Protein AF-A0A7J3A3R0-F1 (afdb_monomer)

Radius of gyration: 22.31 Å; Cα contacts (8 Å, |Δi|>4): 72; chains: 1; bounding box: 67×40×53 Å

Solvent-accessible surface area (backbone atoms only — not comparable to full-atom values): 7691 Å² total; per-residue (Å²): 135,84,78,56,66,72,60,51,67,69,33,70,67,48,50,53,54,51,42,52,53,50,25,51,51,47,27,53,55,37,28,69,58,30,27,82,74,48,42,73,61,15,45,53,50,19,49,52,53,25,53,48,51,44,52,51,54,51,50,59,70,39,46,88,79,41,66,54,73,59,53,53,49,53,52,48,51,53,56,58,19,43,47,66,24,50,54,50,51,67,73,54,72,64,91,45,75,72,48,41,55,51,51,51,54,51,35,51,52,45,26,55,53,39,33,44,73,74,33,71,65,52,39,53,51,53,50,51,48,51,52,50,49,48,64,61,48,55,75,72,75,111

Foldseek 3Di:
DPPPVVVVCVDPVVVLVVLLVVLVVQLVVQCVPQCVPPNPVSNVVSNVVSVVRSVVVVCVVCVVVDPVVVVVVVVVQLVVLLVQLVVQCVVDPDPDPVVVVVNVVVSVVSSLVSSCVRDPVSVVVVVVVVVVCCVVVVVVVD

pLDDT: mean 81.67, std 9.53, range [46.75, 92.0]

Secondary structure (DSSP, 8-state):
----HHHHHTSHHHHHHHHHHHHHHHHHHHHHHHHHHHHHHHHHHHHHHHHHHHHHHHHHHHTTTS-HHHHHHHHHHHHHHHHHHHHHHHH----SHHHHHHHHHHHHHHHHHHHHHH-HHHHHHHHHHHHHHHHHHGGG--

Sequence (142 aa):
MEVDSKTLLKSRLFKLTLIDYGATAILILSSMIMIPWLGVFGAALSRLIAISMPFIMLSIMCIQYLKLTKILKDVALTTIACIPMTIYLILFKPTRATLTLLTIAVAAIIYFISLYIIDVEARKLIRKFIEEVSRRFLPLLE

Structure (mmCIF, N/CA/C/O backbone):
data_AF-A0A7J3A3R0-F1
#
_entry.id   AF-A0A7J3A3R0-F1
#
loop_
_atom_site.group_PDB
_atom_site.id
_atom_site.type_symbol
_atom_site.label_atom_id
_atom_site.label_alt_id
_atom_site.label_comp_id
_atom_site.label_asym_id
_atom_site.label_entity_id
_atom_site.label_seq_id
_atom_site.pdbx_PDB_ins_code
_atom_site.Cartn_x
_atom_site.Cartn_y
_atom_site.Cartn_z
_atom_site.occupancy
_atom_site.B_iso_or_equiv
_atom_site.auth_seq_id
_atom_site.auth_comp_id
_atom_site.auth_asym_id
_atom_site.auth_atom_id
_atom_site.pdbx_PDB_model_num
ATOM 1 N N . MET A 1 1 ? -45.831 -11.260 -4.618 1.00 46.75 1 MET A N 1
ATOM 2 C CA . MET A 1 1 ? -44.877 -10.354 -3.945 1.00 46.75 1 MET A CA 1
ATOM 3 C C . MET A 1 1 ? -44.046 -9.688 -5.029 1.00 46.75 1 MET A C 1
ATOM 5 O O . MET A 1 1 ? -43.025 -10.231 -5.426 1.00 46.75 1 MET A O 1
ATOM 9 N N . GLU A 1 2 ? -44.530 -8.577 -5.581 1.00 49.41 2 GLU A N 1
ATOM 10 C CA . GLU A 1 2 ? -43.737 -7.762 -6.505 1.00 49.41 2 GLU A CA 1
ATOM 11 C C . GLU A 1 2 ? -42.732 -6.969 -5.673 1.00 49.41 2 GLU A C 1
ATOM 13 O O . GLU A 1 2 ? -43.100 -6.111 -4.872 1.00 49.41 2 GLU A O 1
ATOM 18 N N . VAL A 1 3 ? -41.458 -7.336 -5.784 1.00 57.03 3 VAL A N 1
ATOM 19 C CA . VAL A 1 3 ? -40.376 -6.595 -5.141 1.00 57.03 3 VAL A CA 1
ATOM 20 C C . VAL A 1 3 ? -40.190 -5.306 -5.936 1.00 57.03 3 VAL A C 1
ATOM 22 O O . VAL A 1 3 ? -39.681 -5.326 -7.055 1.00 57.03 3 VAL A O 1
ATOM 25 N N . ASP A 1 4 ? -40.658 -4.196 -5.368 1.00 68.31 4 ASP A N 1
ATOM 26 C CA . ASP A 1 4 ? -40.598 -2.865 -5.968 1.00 68.31 4 ASP A CA 1
ATOM 27 C C . ASP A 1 4 ? -39.141 -2.484 -6.307 1.00 68.31 4 ASP A C 1
ATOM 29 O O . ASP A 1 4 ? -38.234 -2.474 -5.468 1.00 68.31 4 ASP A O 1
ATOM 33 N N . SER A 1 5 ? -38.887 -2.187 -7.580 1.00 60.16 5 SER A N 1
ATOM 34 C CA . SER A 1 5 ? -37.543 -1.944 -8.118 1.00 60.16 5 SER A CA 1
ATOM 35 C C . SER A 1 5 ? -36.855 -0.745 -7.453 1.00 60.16 5 SER A C 1
ATOM 37 O O . SER A 1 5 ? -35.630 -0.730 -7.298 1.00 60.16 5 SER A O 1
ATOM 39 N N . LYS A 1 6 ? -37.635 0.226 -6.958 1.00 62.66 6 LYS A N 1
ATOM 40 C CA . LYS A 1 6 ? -37.134 1.381 -6.197 1.00 62.66 6 LYS A CA 1
ATOM 41 C C . LYS A 1 6 ? -36.547 0.998 -4.838 1.00 62.66 6 LYS A C 1
ATOM 43 O O . LYS A 1 6 ? -35.601 1.649 -4.390 1.00 62.66 6 LYS A O 1
ATOM 48 N N . THR A 1 7 ? -37.059 -0.043 -4.180 1.00 62.09 7 THR A N 1
ATOM 49 C CA . THR A 1 7 ? -36.511 -0.512 -2.896 1.00 62.09 7 THR A CA 1
ATOM 50 C C . THR A 1 7 ? -35.229 -1.324 -3.091 1.00 62.09 7 THR A C 1
ATOM 52 O O . THR A 1 7 ? -34.290 -1.162 -2.309 1.00 62.09 7 THR A O 1
ATOM 55 N N . LEU A 1 8 ? -35.120 -2.093 -4.182 1.00 58.88 8 LEU A N 1
ATOM 56 C CA . LEU A 1 8 ? -33.886 -2.792 -4.576 1.00 58.88 8 LEU A CA 1
ATOM 57 C C . LEU A 1 8 ? -32.745 -1.824 -4.925 1.00 58.88 8 LEU A C 1
ATOM 59 O O . LEU A 1 8 ? -31.636 -1.982 -4.409 1.00 58.88 8 LEU A O 1
ATOM 63 N N . LEU A 1 9 ? -33.034 -0.775 -5.706 1.00 58.94 9 LEU A N 1
ATOM 64 C CA . LEU A 1 9 ? -32.093 0.301 -6.066 1.00 58.94 9 LEU A CA 1
ATOM 65 C C . LEU A 1 9 ? -31.532 1.054 -4.848 1.00 58.94 9 LEU A C 1
ATOM 67 O O . LEU A 1 9 ? -30.417 1.576 -4.881 1.00 58.94 9 LEU A O 1
ATOM 71 N N . LYS A 1 10 ? -32.295 1.108 -3.752 1.00 60.84 10 LYS A N 1
ATOM 72 C CA . LYS A 1 10 ? -31.896 1.774 -2.504 1.00 60.84 10 LYS A CA 1
ATOM 73 C C . LYS A 1 10 ? -31.081 0.865 -1.575 1.00 60.84 10 LYS A C 1
ATOM 75 O O . LYS A 1 10 ? -30.502 1.359 -0.602 1.00 60.84 10 LYS A O 1
ATOM 80 N N . SER A 1 11 ? -31.021 -0.438 -1.859 1.00 73.25 11 SER A N 1
ATOM 81 C CA . SER A 1 11 ? -30.305 -1.408 -1.031 1.00 73.25 11 SER A CA 1
ATOM 82 C C . SER A 1 11 ? -28.788 -1.192 -1.094 1.00 73.25 11 SER A C 1
ATOM 84 O O . SER A 1 11 ? -28.218 -0.831 -2.126 1.00 73.25 11 SER A O 1
ATOM 86 N N . ARG A 1 12 ? -28.100 -1.417 0.032 1.00 68.94 12 ARG A N 1
ATOM 87 C CA . ARG A 1 12 ? -26.631 -1.308 0.096 1.00 68.94 12 ARG A CA 1
ATOM 88 C C . ARG A 1 12 ? -25.936 -2.342 -0.797 1.00 68.94 12 ARG A C 1
ATOM 90 O O . ARG A 1 12 ? -24.888 -2.034 -1.349 1.00 68.94 12 ARG A O 1
ATOM 97 N N . LEU A 1 13 ? -26.545 -3.517 -0.973 1.00 73.75 13 LEU A N 1
ATOM 98 C CA . LEU A 1 13 ? -26.053 -4.571 -1.864 1.00 73.75 13 LEU A CA 1
ATOM 99 C C . LEU A 1 13 ? -26.048 -4.110 -3.321 1.00 73.75 13 LEU A C 1
ATOM 101 O O . LEU A 1 13 ? -25.027 -4.230 -3.983 1.00 73.75 13 LEU A O 1
ATOM 105 N N . PHE A 1 14 ? -27.131 -3.481 -3.785 1.00 78.94 14 PHE A N 1
ATOM 106 C CA . PHE A 1 14 ? -27.193 -2.959 -5.150 1.00 78.94 14 PHE A CA 1
ATOM 107 C C . PHE A 1 14 ? -26.133 -1.879 -5.411 1.00 78.94 14 PHE A C 1
ATOM 109 O O . PHE A 1 14 ? -25.508 -1.867 -6.468 1.00 78.94 14 PHE A O 1
ATOM 116 N N . LYS A 1 15 ? -25.867 -1.004 -4.429 1.00 76.00 15 LYS A N 1
ATOM 117 C CA . LYS A 1 15 ? -24.790 -0.002 -4.526 1.00 76.00 15 LYS A CA 1
ATOM 118 C C . LYS A 1 15 ? -23.403 -0.636 -4.645 1.00 76.00 15 LYS A C 1
ATOM 120 O O . LYS A 1 15 ? -22.606 -0.153 -5.437 1.00 76.00 15 LYS A O 1
ATOM 125 N N . LEU A 1 16 ? -23.126 -1.703 -3.893 1.00 80.62 16 LEU A N 1
ATOM 126 C CA . LEU A 1 16 ? -21.861 -2.441 -3.992 1.00 80.62 16 LEU A CA 1
ATOM 127 C C . LEU A 1 16 ? -21.695 -3.063 -5.380 1.00 80.62 16 LEU A C 1
ATOM 129 O O . LEU A 1 16 ? -20.679 -2.851 -6.031 1.00 80.62 16 LEU A O 1
ATOM 133 N N . THR A 1 17 ? -22.733 -3.736 -5.878 1.00 83.19 17 THR A N 1
ATOM 134 C CA . THR A 1 17 ? -22.702 -4.342 -7.212 1.00 83.19 17 THR A CA 1
ATOM 135 C C . THR A 1 17 ? -22.517 -3.289 -8.311 1.00 83.19 17 THR A C 1
ATOM 137 O O . THR A 1 17 ? -21.777 -3.508 -9.267 1.00 83.19 17 THR A O 1
ATOM 140 N N . LEU A 1 18 ? -23.144 -2.118 -8.171 1.00 85.00 18 LEU A N 1
ATOM 141 C CA . LEU A 1 18 ? -22.973 -1.002 -9.102 1.00 85.00 18 LEU A CA 1
ATOM 142 C C . LEU A 1 18 ? -21.525 -0.481 -9.122 1.00 85.00 18 LEU A C 1
ATOM 144 O O . LEU A 1 18 ? -21.003 -0.171 -10.192 1.00 85.00 18 LEU A O 1
ATOM 148 N N . ILE A 1 19 ? -20.874 -0.405 -7.956 1.00 85.94 19 ILE A N 1
ATOM 149 C CA . ILE A 1 19 ? -19.465 -0.004 -7.830 1.00 85.94 19 ILE A CA 1
ATOM 150 C C . ILE A 1 19 ? -18.554 -1.011 -8.545 1.00 85.94 19 ILE A C 1
ATOM 152 O O . ILE A 1 19 ? -17.676 -0.593 -9.298 1.00 85.94 19 ILE A O 1
ATOM 156 N N . ASP A 1 20 ? -18.795 -2.313 -8.382 1.00 85.00 20 ASP A N 1
ATOM 157 C CA . ASP A 1 20 ? -17.998 -3.364 -9.030 1.00 85.00 20 ASP A CA 1
ATOM 158 C C . ASP A 1 20 ? -18.144 -3.348 -10.559 1.00 85.00 20 ASP A C 1
ATOM 160 O O . ASP A 1 20 ? -17.151 -3.423 -11.294 1.00 85.00 20 ASP A O 1
ATOM 164 N N . TYR A 1 21 ? -19.371 -3.180 -11.065 1.00 87.69 21 TYR A N 1
ATOM 165 C CA . TYR A 1 21 ? -19.598 -3.017 -12.503 1.00 87.69 21 TYR A CA 1
ATOM 166 C C . TYR A 1 21 ? -18.940 -1.740 -13.039 1.00 87.69 21 TYR A C 1
ATOM 168 O O . TYR A 1 21 ? -18.328 -1.768 -14.109 1.00 87.69 21 TYR A O 1
ATOM 176 N N . GLY A 1 22 ? -18.996 -0.640 -12.282 1.00 87.00 22 GLY A N 1
ATOM 177 C CA . GLY A 1 22 ? -18.304 0.604 -12.615 1.00 87.00 22 GLY A CA 1
ATOM 178 C C . GLY A 1 22 ? -16.784 0.433 -12.680 1.00 87.00 22 GLY A C 1
ATOM 179 O O . GLY A 1 22 ? -16.158 0.844 -13.656 1.00 87.00 22 GLY A O 1
ATOM 180 N N . ALA A 1 23 ? -16.189 -0.236 -11.692 1.00 87.75 23 ALA A N 1
ATOM 181 C CA . ALA A 1 23 ? -14.761 -0.548 -11.668 1.00 87.75 23 ALA A CA 1
ATOM 182 C C . ALA A 1 23 ? -14.345 -1.422 -12.863 1.00 87.75 23 ALA A C 1
ATOM 184 O O . ALA A 1 23 ? -13.314 -1.174 -13.488 1.00 87.75 23 ALA A O 1
ATOM 185 N N . 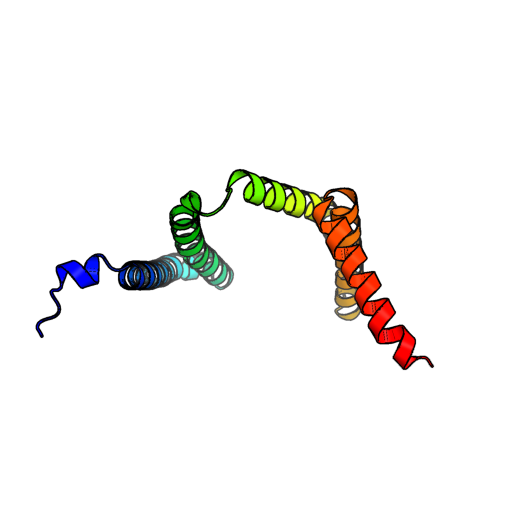THR A 1 24 ? -15.181 -2.393 -13.236 1.00 88.44 24 THR A N 1
ATOM 186 C CA . THR A 1 24 ? -14.953 -3.255 -14.405 1.00 88.44 24 THR A CA 1
ATOM 187 C C . THR A 1 24 ? -15.001 -2.461 -15.711 1.00 88.44 24 THR A C 1
ATOM 189 O O . THR A 1 24 ? -14.138 -2.632 -16.571 1.00 88.44 24 THR A O 1
ATOM 192 N N . ALA A 1 25 ? -15.953 -1.538 -15.857 1.00 90.62 25 ALA A N 1
ATOM 193 C CA . ALA A 1 25 ? -16.019 -0.660 -17.022 1.00 90.62 25 ALA A CA 1
ATOM 194 C C . ALA A 1 25 ? -14.779 0.246 -17.125 1.00 90.62 25 ALA A C 1
ATOM 196 O O . ALA A 1 25 ? -14.182 0.358 -18.198 1.00 90.62 25 ALA A O 1
ATOM 197 N N . ILE A 1 26 ? -14.343 0.831 -16.003 1.00 90.38 26 ILE A N 1
ATOM 198 C CA . ILE A 1 26 ? -13.118 1.643 -15.924 1.00 90.38 26 ILE A CA 1
ATOM 199 C C . ILE A 1 26 ? -11.892 0.811 -16.298 1.00 90.38 26 ILE A C 1
ATOM 201 O O . ILE A 1 26 ? -11.036 1.293 -17.038 1.00 90.38 26 ILE A O 1
ATOM 205 N N . LEU A 1 27 ? -11.812 -0.441 -15.838 1.00 91.25 27 LEU A N 1
ATOM 206 C CA . LEU A 1 27 ? -10.727 -1.350 -16.192 1.00 91.25 27 LEU A CA 1
ATOM 207 C C . LEU A 1 27 ? -10.648 -1.564 -17.703 1.00 91.25 27 LEU A C 1
ATOM 209 O O . LEU A 1 27 ? -9.560 -1.460 -18.267 1.00 91.25 27 LEU A O 1
ATOM 213 N N . ILE A 1 28 ? -11.781 -1.850 -18.349 1.00 91.12 28 ILE A N 1
ATOM 214 C CA . ILE A 1 28 ? -11.851 -2.100 -19.794 1.00 91.12 28 ILE A CA 1
ATOM 215 C C . ILE A 1 28 ? -11.435 -0.842 -20.562 1.00 91.12 28 ILE A C 1
ATOM 217 O O . ILE A 1 28 ? -10.520 -0.904 -21.381 1.00 91.12 28 ILE A O 1
ATOM 221 N N . LEU A 1 29 ? -12.038 0.308 -20.245 1.00 92.00 29 LEU A N 1
ATOM 222 C CA . LEU A 1 29 ? -11.728 1.594 -20.880 1.00 92.00 29 LEU A CA 1
ATOM 223 C C . LEU A 1 29 ? -10.256 1.982 -20.704 1.00 92.00 29 LEU A C 1
ATOM 225 O O . LEU A 1 29 ? -9.574 2.307 -21.673 1.00 92.00 29 LEU A O 1
ATOM 229 N N . SER A 1 30 ? -9.745 1.909 -19.473 1.00 87.75 30 SER A N 1
ATOM 230 C CA . SER A 1 30 ? -8.353 2.240 -19.170 1.00 87.75 30 SER A CA 1
ATOM 231 C C . SER A 1 30 ? -7.390 1.289 -19.877 1.00 87.75 30 SER A C 1
ATOM 233 O O . SER A 1 30 ? -6.393 1.745 -20.430 1.00 87.75 30 SER A O 1
ATOM 235 N N . SER A 1 31 ? -7.709 -0.006 -19.931 1.00 89.25 31 SER A N 1
ATOM 236 C CA . SER A 1 31 ? -6.884 -1.006 -20.614 1.00 89.25 31 SER A CA 1
ATOM 237 C C . SER A 1 31 ? -6.839 -0.768 -22.123 1.00 89.25 31 SER A C 1
ATOM 239 O O . SER A 1 31 ? -5.761 -0.823 -22.709 1.00 89.25 31 SER A O 1
ATOM 241 N N . MET A 1 32 ? -7.971 -0.438 -22.758 1.00 91.25 32 MET A N 1
ATOM 242 C CA . MET A 1 32 ? -8.009 -0.126 -24.193 1.00 91.25 32 MET A CA 1
ATOM 243 C C . MET A 1 32 ? -7.148 1.088 -24.560 1.00 91.25 32 MET A C 1
ATOM 245 O O . MET A 1 32 ? -6.615 1.131 -25.663 1.00 91.25 32 MET A O 1
ATOM 249 N N . ILE A 1 33 ? -6.985 2.052 -23.649 1.00 90.75 33 ILE A N 1
ATOM 250 C CA . ILE A 1 33 ? -6.185 3.262 -23.886 1.00 90.75 33 ILE A CA 1
ATOM 251 C C . ILE A 1 33 ? -4.711 3.043 -23.515 1.00 90.75 33 ILE A C 1
ATOM 253 O O . ILE A 1 33 ? -3.816 3.385 -24.286 1.00 90.75 33 ILE A O 1
ATOM 257 N N . MET A 1 34 ? -4.436 2.477 -22.337 1.00 89.31 34 MET A N 1
ATOM 258 C CA . MET A 1 34 ? -3.077 2.397 -21.791 1.00 89.31 34 MET A CA 1
ATOM 259 C C . MET A 1 34 ? -2.268 1.228 -22.349 1.00 89.31 34 MET A C 1
ATOM 261 O O . MET A 1 34 ? -1.050 1.355 -22.455 1.00 89.31 34 MET A O 1
ATOM 265 N N . ILE A 1 35 ? -2.891 0.102 -22.719 1.00 90.12 35 ILE A N 1
ATOM 266 C CA . ILE A 1 35 ? -2.155 -1.050 -23.267 1.00 90.12 35 ILE A CA 1
ATOM 267 C C . ILE A 1 35 ? -1.491 -0.706 -24.610 1.00 90.12 35 ILE A C 1
ATOM 269 O O . ILE A 1 35 ? -0.307 -1.006 -24.753 1.00 90.12 35 ILE A O 1
ATOM 273 N N . PRO A 1 36 ? -2.156 -0.034 -25.570 1.00 89.25 36 PRO A N 1
ATOM 274 C CA . PRO A 1 36 ? -1.497 0.366 -26.814 1.00 89.25 36 PRO A CA 1
ATOM 275 C C . PRO A 1 36 ? -0.331 1.344 -26.615 1.00 89.25 36 PRO A C 1
ATOM 277 O O . PRO A 1 36 ? 0.616 1.320 -27.392 1.00 89.25 36 PRO A O 1
ATOM 280 N N . TRP A 1 37 ? -0.383 2.190 -25.580 1.00 89.75 37 TRP A N 1
ATOM 281 C CA . TRP A 1 37 ? 0.638 3.215 -25.324 1.00 89.75 37 TRP A CA 1
ATOM 282 C C . TRP A 1 37 ? 1.821 2.712 -24.489 1.00 89.75 37 TRP A C 1
ATOM 284 O O . TRP A 1 37 ? 2.959 3.102 -24.729 1.00 89.75 37 TRP A O 1
ATOM 294 N N . LEU A 1 38 ? 1.560 1.877 -23.481 1.00 88.75 38 LEU A N 1
ATOM 295 C CA . LEU A 1 38 ? 2.527 1.493 -22.442 1.00 88.75 38 LEU A CA 1
ATOM 296 C C . LEU A 1 38 ? 2.710 -0.031 -22.325 1.00 88.75 38 LEU A C 1
ATOM 298 O O . LEU A 1 38 ? 3.413 -0.510 -21.431 1.00 88.75 38 LEU A O 1
ATOM 302 N N . GLY A 1 39 ? 2.059 -0.816 -23.187 1.00 89.06 39 GLY A N 1
ATOM 303 C CA . GLY A 1 39 ? 2.142 -2.275 -23.203 1.00 89.06 39 GLY A CA 1
ATOM 304 C C . GLY A 1 39 ? 1.728 -2.910 -21.873 1.00 89.06 39 GLY A C 1
ATOM 305 O O . GLY A 1 39 ? 0.689 -2.589 -21.290 1.00 89.06 39 GLY A O 1
ATOM 306 N N . VAL A 1 40 ? 2.571 -3.814 -21.366 1.00 88.12 40 VAL A N 1
ATOM 307 C CA . VAL A 1 40 ? 2.342 -4.549 -20.105 1.00 88.12 40 VAL A CA 1
ATOM 308 C C . VAL A 1 40 ? 2.282 -3.611 -18.895 1.00 88.12 40 VAL A C 1
ATOM 310 O O . VAL A 1 40 ? 1.498 -3.840 -17.973 1.00 88.12 40 VAL A O 1
ATOM 313 N N . PHE A 1 41 ? 3.061 -2.526 -18.902 1.00 86.56 41 PHE A N 1
ATOM 314 C CA . PHE A 1 41 ? 3.016 -1.527 -17.834 1.00 86.56 41 PHE A CA 1
ATOM 315 C C . PHE A 1 41 ? 1.678 -0.777 -17.830 1.00 86.56 41 PHE A C 1
ATOM 317 O O . PHE A 1 41 ? 1.107 -0.527 -16.769 1.00 86.56 41 PHE A O 1
ATOM 324 N N . GLY A 1 42 ? 1.130 -0.512 -19.020 1.00 86.12 42 GLY A N 1
ATOM 325 C CA . GLY A 1 42 ? -0.217 0.025 -19.193 1.00 86.12 42 GLY A CA 1
ATOM 326 C C . GLY A 1 42 ? -1.282 -0.871 -18.568 1.00 86.12 42 GLY A C 1
ATOM 327 O O . GLY A 1 42 ? -2.108 -0.387 -17.803 1.00 86.12 42 GLY A O 1
ATOM 328 N N . ALA A 1 43 ? -1.206 -2.187 -18.788 1.00 86.31 43 ALA A N 1
ATOM 329 C CA . ALA A 1 43 ? -2.132 -3.141 -18.171 1.00 86.31 43 ALA A CA 1
ATOM 330 C C . ALA A 1 43 ? -2.068 -3.128 -16.629 1.00 86.31 43 ALA A C 1
ATOM 332 O O . ALA A 1 43 ? -3.099 -3.216 -15.957 1.00 86.31 43 ALA A O 1
ATOM 333 N N . ALA A 1 44 ? -0.866 -3.014 -16.055 1.00 89.31 44 ALA A N 1
ATOM 334 C CA . ALA A 1 44 ? -0.687 -2.924 -14.606 1.00 89.31 44 ALA A CA 1
ATOM 335 C C . ALA A 1 44 ? -1.272 -1.620 -14.036 1.00 89.31 44 ALA A C 1
ATOM 337 O O . ALA A 1 44 ? -1.984 -1.654 -13.031 1.00 89.31 44 ALA A O 1
ATOM 338 N N . LEU A 1 45 ? -1.035 -0.487 -14.706 1.00 88.69 45 LEU A N 1
ATOM 339 C CA . LEU A 1 45 ? -1.596 0.808 -14.320 1.00 88.69 45 LEU A CA 1
ATOM 340 C C . LEU A 1 45 ? -3.123 0.832 -14.413 1.00 88.69 45 LEU A C 1
ATOM 342 O O . LEU A 1 45 ? -3.777 1.290 -13.479 1.00 88.69 45 LEU A O 1
ATOM 346 N N . SER A 1 46 ? -3.705 0.284 -15.479 1.00 89.19 46 SER A N 1
ATOM 347 C CA . SER A 1 46 ? -5.160 0.201 -15.627 1.00 89.19 46 SER A CA 1
ATOM 348 C C . SER A 1 46 ? -5.809 -0.594 -14.499 1.00 89.19 46 SER A C 1
ATOM 350 O O . SER A 1 46 ? -6.838 -0.182 -13.966 1.00 89.19 46 SE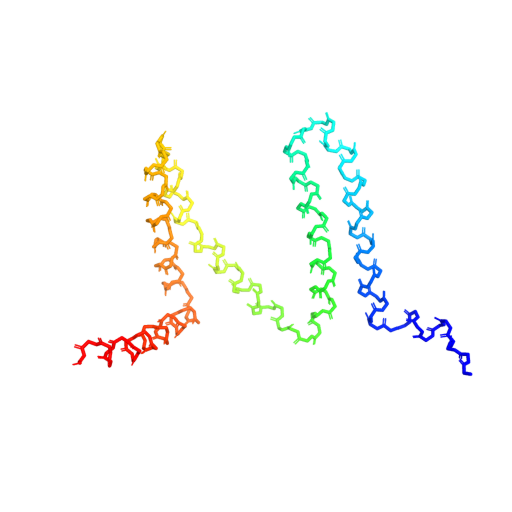R A O 1
ATOM 352 N N . ARG A 1 47 ? -5.183 -1.699 -14.073 1.00 88.88 47 ARG A N 1
ATOM 353 C CA . ARG A 1 47 ? -5.640 -2.470 -12.906 1.00 88.88 47 ARG A CA 1
ATOM 354 C C . ARG A 1 47 ? -5.523 -1.680 -11.609 1.00 88.88 47 ARG A C 1
ATOM 356 O O . ARG A 1 47 ? -6.453 -1.704 -10.809 1.00 88.88 47 ARG A O 1
ATOM 363 N N . LEU A 1 48 ? -4.422 -0.955 -11.414 1.00 89.00 48 LEU A N 1
ATOM 364 C CA . LEU A 1 48 ? -4.237 -0.108 -10.236 1.00 89.00 48 LEU A CA 1
ATOM 365 C C . LEU A 1 48 ? -5.323 0.979 -10.146 1.00 89.00 48 LEU A C 1
ATOM 367 O O . LEU A 1 48 ? -5.893 1.194 -9.078 1.00 89.00 48 LEU A O 1
ATOM 371 N N . ILE A 1 49 ? -5.649 1.624 -11.269 1.00 89.06 49 ILE A N 1
ATOM 372 C CA . ILE A 1 49 ? -6.709 2.640 -11.362 1.00 89.06 49 ILE A CA 1
ATOM 373 C C . ILE A 1 49 ? -8.088 2.018 -11.107 1.00 89.06 49 ILE A C 1
ATOM 375 O O . ILE A 1 49 ? -8.891 2.561 -10.349 1.00 89.06 49 ILE A O 1
ATOM 379 N N . ALA A 1 50 ? -8.363 0.862 -11.708 1.00 89.56 50 ALA A N 1
ATOM 380 C CA . ALA A 1 50 ? -9.646 0.189 -11.553 1.00 89.56 50 ALA A CA 1
ATOM 381 C C . ALA A 1 50 ? -9.905 -0.290 -10.120 1.00 89.56 50 ALA A C 1
ATOM 383 O O . ALA A 1 50 ? -11.054 -0.298 -9.703 1.00 89.56 50 ALA A O 1
ATOM 384 N N . ILE A 1 51 ? -8.868 -0.669 -9.365 1.00 88.25 51 ILE A N 1
ATOM 385 C CA . ILE A 1 51 ? -8.990 -1.126 -7.969 1.00 88.25 51 ILE A CA 1
ATOM 386 C C . ILE A 1 51 ? -9.017 0.054 -6.985 1.00 88.25 51 ILE A C 1
ATOM 388 O O . ILE A 1 51 ? -9.676 -0.020 -5.947 1.00 88.25 51 ILE A O 1
ATOM 392 N N . SER A 1 52 ? -8.347 1.166 -7.296 1.00 87.62 52 SER A N 1
ATOM 393 C CA . SER A 1 52 ? -8.345 2.339 -6.415 1.00 87.62 52 SER A CA 1
ATOM 394 C C . SER A 1 52 ? -9.714 3.026 -6.349 1.00 87.62 52 SER A C 1
ATOM 396 O O . SER A 1 52 ? -10.131 3.448 -5.274 1.00 87.62 52 SER A O 1
ATOM 398 N N . MET A 1 53 ? -10.461 3.068 -7.455 1.00 86.31 53 MET A N 1
ATOM 399 C CA . MET A 1 53 ? -11.814 3.639 -7.509 1.00 86.31 53 MET A CA 1
ATOM 400 C C . MET A 1 53 ? -12.828 3.000 -6.538 1.00 86.31 53 MET A C 1
ATOM 402 O O . MET A 1 53 ? -13.396 3.731 -5.718 1.00 86.31 53 MET A O 1
ATOM 406 N N . PRO A 1 54 ? -13.065 1.673 -6.555 1.00 85.94 54 PRO A N 1
ATOM 407 C CA . PRO A 1 54 ? -13.974 1.027 -5.615 1.00 85.94 54 PRO A CA 1
ATOM 408 C C . PRO A 1 54 ? -13.457 1.139 -4.180 1.00 85.94 54 PRO A C 1
ATOM 410 O O . PRO A 1 54 ? -14.250 1.368 -3.271 1.00 85.94 54 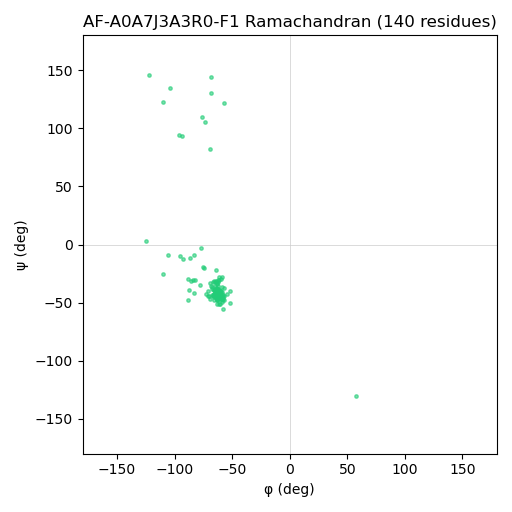PRO A O 1
ATOM 413 N N . PHE A 1 55 ? -12.137 1.078 -3.967 1.00 85.44 55 PHE A N 1
ATOM 414 C CA . PHE A 1 55 ? -11.542 1.299 -2.650 1.00 85.44 55 PHE A CA 1
ATOM 415 C C . PHE A 1 55 ? -11.858 2.698 -2.093 1.00 85.44 55 PHE A C 1
ATOM 417 O O . PHE A 1 55 ? -12.248 2.823 -0.930 1.00 85.44 55 PHE A O 1
ATOM 424 N N . ILE A 1 56 ? -11.758 3.748 -2.916 1.00 85.12 56 ILE A N 1
ATOM 425 C CA . ILE A 1 56 ? -12.109 5.123 -2.533 1.00 85.12 56 ILE A CA 1
ATOM 426 C C . ILE A 1 56 ? -13.611 5.235 -2.256 1.00 85.12 56 ILE A C 1
ATOM 428 O O . ILE A 1 56 ? -13.994 5.755 -1.208 1.00 85.12 56 ILE A O 1
ATOM 432 N N . MET A 1 57 ? -14.470 4.718 -3.142 1.00 83.62 57 MET A N 1
ATOM 433 C CA . MET A 1 57 ? -15.925 4.768 -2.945 1.00 83.62 57 MET A CA 1
ATOM 434 C C . MET A 1 57 ? -16.357 4.047 -1.663 1.00 83.62 57 MET A C 1
ATOM 436 O O . MET A 1 57 ? -17.126 4.602 -0.876 1.00 83.62 57 MET A O 1
ATOM 440 N N . LEU A 1 58 ? -15.817 2.855 -1.404 1.00 84.12 58 LEU A N 1
ATOM 441 C CA . LEU A 1 58 ? -16.049 2.110 -0.165 1.00 84.12 58 LEU A CA 1
ATOM 442 C C . LEU A 1 58 ? -15.545 2.877 1.058 1.00 84.12 58 LEU A C 1
ATOM 444 O O . LEU A 1 58 ? -16.257 2.977 2.055 1.00 84.12 58 LEU A O 1
ATOM 448 N N . SER A 1 59 ? -14.353 3.468 0.974 1.00 80.69 59 SER A N 1
ATOM 449 C CA . SER A 1 59 ? -13.783 4.269 2.063 1.00 80.69 59 SER A CA 1
ATOM 450 C C . SER A 1 59 ? -14.658 5.480 2.399 1.00 80.69 59 SER A C 1
ATOM 452 O O . SER A 1 59 ? -14.884 5.759 3.576 1.00 80.69 59 SER A O 1
ATOM 454 N N . ILE A 1 60 ? -15.219 6.155 1.389 1.00 81.06 60 ILE A N 1
ATOM 455 C CA . ILE A 1 60 ? -16.163 7.268 1.572 1.00 81.06 60 ILE A CA 1
ATOM 456 C C . ILE A 1 60 ? -17.460 6.780 2.227 1.00 81.06 60 ILE A C 1
ATOM 458 O O . ILE A 1 60 ? -17.942 7.406 3.169 1.00 81.06 60 ILE A O 1
ATOM 462 N N . MET A 1 61 ? -18.024 5.650 1.788 1.00 79.50 61 MET A N 1
ATOM 463 C CA . MET A 1 61 ? -19.232 5.089 2.412 1.00 79.50 61 MET A CA 1
ATOM 464 C C . MET A 1 61 ? -18.994 4.678 3.872 1.00 79.50 61 MET A C 1
ATOM 466 O O . MET A 1 61 ? -19.884 4.807 4.713 1.00 79.50 61 MET A O 1
ATOM 470 N N . CYS A 1 62 ? -17.785 4.219 4.181 1.00 78.31 62 CYS A N 1
ATOM 471 C CA . CYS A 1 62 ? -17.374 3.815 5.518 1.00 78.31 62 CYS A CA 1
ATOM 472 C C . CYS A 1 62 ? -16.933 4.983 6.412 1.00 78.31 62 CYS A C 1
ATOM 474 O O . CYS A 1 62 ? -16.779 4.778 7.613 1.00 78.31 62 CYS A O 1
ATOM 476 N N . ILE A 1 63 ? -16.778 6.203 5.886 1.00 77.31 63 ILE A N 1
ATOM 477 C CA . ILE A 1 63 ? -16.263 7.372 6.626 1.00 77.31 63 ILE A CA 1
ATOM 478 C C . ILE A 1 63 ? -17.118 7.730 7.849 1.00 77.31 63 ILE A C 1
ATOM 480 O O . ILE A 1 63 ? -16.612 8.247 8.837 1.00 77.31 63 ILE A O 1
ATOM 484 N N . GLN A 1 64 ? -18.422 7.435 7.790 1.00 70.56 64 GLN A N 1
ATOM 485 C CA . GLN A 1 64 ? -19.366 7.675 8.885 1.00 70.56 64 GLN A CA 1
ATOM 486 C C . GLN A 1 64 ? -19.199 6.669 10.033 1.00 70.56 6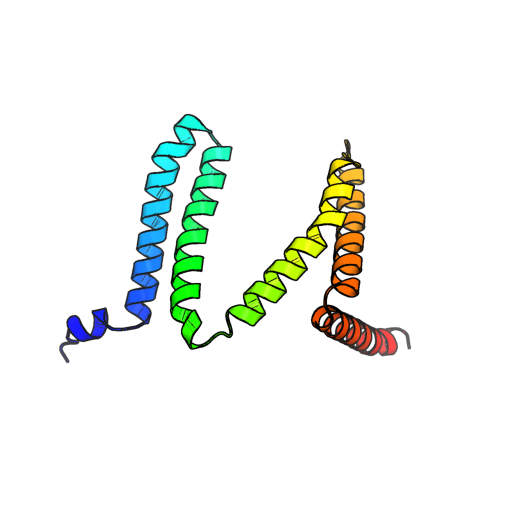4 GLN A C 1
ATOM 488 O O . GLN A 1 64 ? -19.628 6.930 11.152 1.00 70.56 64 GLN A O 1
ATOM 493 N N . TYR A 1 65 ? -18.575 5.523 9.755 1.00 72.19 65 TYR A N 1
ATOM 494 C CA . TYR A 1 65 ? -18.393 4.416 10.692 1.00 72.19 65 TYR A CA 1
ATOM 495 C C . TYR A 1 65 ? -16.931 4.246 11.128 1.00 72.19 65 TYR A C 1
ATOM 497 O O . TYR A 1 65 ? -16.669 3.733 12.214 1.00 72.19 65 TYR A O 1
ATOM 505 N N . LEU A 1 66 ? -15.972 4.688 10.310 1.00 68.19 66 LEU A N 1
ATOM 506 C CA . LEU A 1 66 ? -14.543 4.628 10.598 1.00 68.19 66 LEU A CA 1
ATOM 507 C C . LEU A 1 66 ? -14.008 6.007 10.992 1.00 68.19 66 LEU A C 1
ATOM 509 O O . LEU A 1 66 ? -14.245 7.008 10.324 1.00 68.19 66 LEU A O 1
ATOM 513 N N . LYS A 1 67 ? -13.197 6.050 12.056 1.00 77.50 67 LYS A N 1
ATOM 514 C CA . LYS A 1 67 ? -12.426 7.243 12.439 1.00 77.50 67 LYS A CA 1
ATOM 515 C C . LYS A 1 67 ? -11.319 7.482 11.409 1.00 77.50 67 LYS A C 1
ATOM 517 O O . LYS A 1 67 ? -10.174 7.089 11.629 1.00 77.50 67 LYS A O 1
ATOM 522 N N . LEU A 1 68 ? -11.669 8.122 10.293 1.00 71.75 68 LEU A N 1
ATOM 523 C CA . LEU A 1 68 ? -10.786 8.337 9.145 1.00 71.75 68 LEU A CA 1
ATOM 524 C C . LEU A 1 68 ? -9.446 8.964 9.554 1.00 71.75 68 LEU A C 1
ATOM 526 O O . LEU A 1 68 ? -8.401 8.522 9.094 1.00 71.75 68 LEU A O 1
ATOM 530 N N . THR A 1 69 ? -9.456 9.920 10.487 1.00 77.00 69 THR A N 1
ATOM 531 C CA . THR A 1 69 ? -8.248 10.584 11.004 1.00 77.00 69 THR A CA 1
ATOM 532 C C . THR A 1 69 ? -7.255 9.610 11.635 1.00 77.00 69 THR A C 1
ATOM 534 O O . THR A 1 69 ? -6.048 9.791 11.494 1.00 77.00 69 THR A O 1
ATOM 537 N N . LYS A 1 70 ? -7.744 8.564 12.318 1.00 77.81 70 LYS A N 1
ATOM 538 C CA . LYS A 1 70 ? -6.878 7.534 12.900 1.00 77.81 70 LYS A CA 1
ATOM 539 C C . LYS A 1 70 ? -6.240 6.694 11.791 1.00 77.81 70 LYS A C 1
ATOM 541 O O . LYS A 1 70 ? -5.031 6.543 11.767 1.00 77.81 70 LYS A O 1
ATOM 546 N N . ILE A 1 71 ? -7.038 6.251 10.824 1.00 78.75 71 ILE A N 1
ATOM 547 C CA . ILE A 1 71 ? -6.571 5.404 9.716 1.00 78.75 71 ILE A CA 1
ATOM 548 C C . ILE A 1 71 ? -5.577 6.152 8.834 1.00 78.75 71 ILE A C 1
ATOM 550 O O . ILE A 1 71 ? -4.545 5.605 8.483 1.00 78.75 71 ILE A O 1
ATOM 554 N N . LEU A 1 72 ? -5.854 7.415 8.506 1.00 80.56 72 LEU A N 1
ATOM 555 C CA . LEU A 1 72 ? -4.932 8.274 7.762 1.00 80.56 72 LEU A CA 1
ATOM 556 C C . LEU A 1 72 ? -3.599 8.430 8.493 1.00 80.56 72 LEU A C 1
ATOM 558 O O . LEU A 1 72 ? -2.550 8.381 7.857 1.00 80.56 72 LEU A O 1
ATOM 562 N N . LYS A 1 73 ? -3.632 8.585 9.821 1.00 82.94 73 LYS A N 1
ATOM 563 C CA . LYS A 1 73 ? -2.419 8.632 10.638 1.00 82.94 73 LYS A CA 1
ATOM 564 C C . LYS A 1 73 ? -1.661 7.304 10.582 1.00 82.94 73 LYS A C 1
ATOM 566 O O . LYS A 1 73 ? -0.456 7.325 10.362 1.00 82.94 73 LYS A O 1
ATOM 571 N N . ASP A 1 74 ? -2.346 6.174 10.711 1.00 82.38 74 ASP A N 1
ATOM 572 C CA . ASP A 1 74 ? -1.725 4.844 10.662 1.00 82.38 74 ASP A CA 1
ATOM 573 C C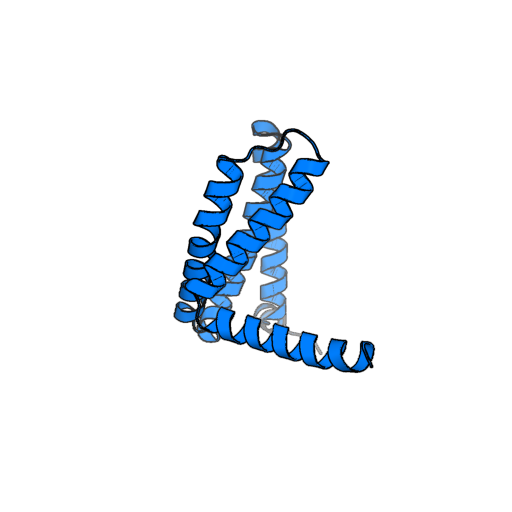 . ASP A 1 74 ? -1.137 4.548 9.261 1.00 82.38 74 ASP A C 1
ATOM 575 O O . ASP A 1 74 ? -0.015 4.052 9.130 1.00 82.38 74 ASP A O 1
ATOM 579 N N . VAL A 1 75 ? -1.834 4.948 8.190 1.00 85.19 75 VAL A N 1
ATOM 580 C CA . VAL A 1 75 ? -1.345 4.884 6.80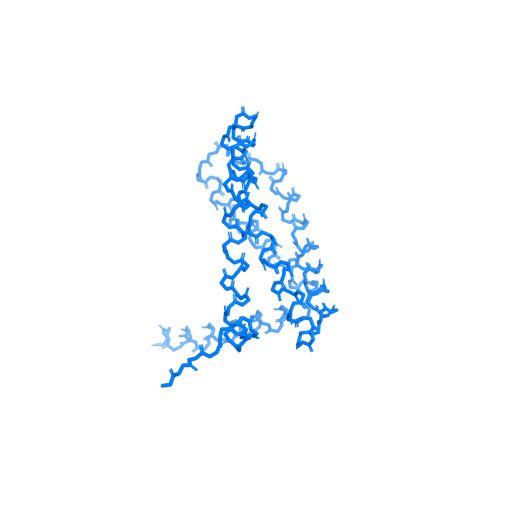0 1.00 85.19 75 VAL A CA 1
ATOM 581 C C . VAL A 1 75 ? -0.128 5.791 6.599 1.00 85.19 75 VAL A C 1
ATOM 583 O O . VAL A 1 75 ? 0.847 5.395 5.963 1.00 85.19 75 VAL A O 1
ATOM 586 N N . ALA A 1 76 ? -0.130 6.997 7.168 1.00 85.94 76 ALA A N 1
ATOM 587 C CA . ALA A 1 76 ? 1.023 7.887 7.096 1.00 85.94 76 ALA A CA 1
ATOM 588 C C . ALA A 1 76 ? 2.236 7.299 7.836 1.00 85.94 76 ALA A C 1
ATOM 590 O O . ALA A 1 76 ? 3.338 7.297 7.293 1.00 85.94 76 ALA A O 1
ATOM 591 N N . L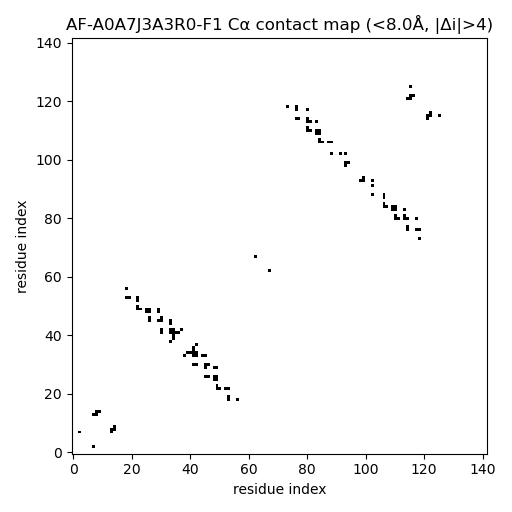EU A 1 77 ? 2.043 6.743 9.037 1.00 86.31 77 LEU A N 1
ATOM 592 C CA . LEU A 1 77 ? 3.119 6.122 9.818 1.00 86.31 77 LEU A CA 1
ATOM 593 C C . LEU A 1 77 ? 3.710 4.902 9.102 1.00 86.31 77 LEU A C 1
ATOM 595 O O . LEU A 1 77 ? 4.931 4.775 9.021 1.00 86.31 77 LEU A O 1
ATOM 599 N N . THR A 1 78 ? 2.866 4.044 8.526 1.00 85.50 78 THR A N 1
ATOM 600 C CA . THR A 1 78 ? 3.325 2.902 7.717 1.00 85.50 78 THR A CA 1
ATOM 601 C C . THR A 1 78 ? 4.060 3.356 6.457 1.00 85.50 78 THR A C 1
ATOM 603 O O . THR A 1 78 ? 5.095 2.785 6.125 1.00 85.50 78 THR A O 1
ATOM 606 N N . THR A 1 79 ? 3.603 4.429 5.804 1.00 87.38 79 THR A N 1
ATOM 607 C CA . THR A 1 79 ? 4.297 5.026 4.650 1.00 87.38 79 THR A CA 1
ATOM 608 C C . THR A 1 79 ? 5.679 5.555 5.037 1.00 87.38 79 THR A C 1
ATOM 610 O O . THR A 1 79 ? 6.655 5.302 4.333 1.00 87.38 79 THR A O 1
ATOM 613 N N . ILE A 1 80 ? 5.799 6.236 6.180 1.00 89.12 80 ILE A N 1
ATOM 614 C CA . ILE A 1 80 ? 7.088 6.725 6.691 1.00 89.12 80 ILE A CA 1
ATOM 615 C C . ILE A 1 80 ? 8.010 5.547 7.037 1.00 89.12 80 ILE A C 1
ATOM 617 O O . ILE A 1 80 ? 9.197 5.586 6.717 1.00 89.12 80 ILE A O 1
ATOM 621 N N . ALA A 1 81 ? 7.476 4.466 7.613 1.00 88.06 81 ALA A N 1
ATOM 622 C CA . ALA A 1 81 ? 8.241 3.254 7.911 1.00 88.06 81 ALA A CA 1
ATOM 623 C C . ALA A 1 81 ? 8.776 2.540 6.651 1.00 88.06 81 ALA A C 1
ATOM 625 O O . ALA A 1 81 ? 9.767 1.814 6.735 1.00 88.06 81 ALA A O 1
ATOM 626 N N . CYS A 1 82 ? 8.183 2.770 5.475 1.00 89.19 82 CYS A N 1
ATOM 627 C CA . CYS A 1 82 ? 8.698 2.261 4.202 1.00 89.19 82 CYS A CA 1
ATOM 628 C C . CYS A 1 82 ? 9.926 3.031 3.685 1.00 89.19 82 CYS A C 1
ATOM 630 O O . CYS A 1 82 ? 10.657 2.502 2.845 1.00 89.19 82 CYS A O 1
ATOM 632 N N . ILE A 1 83 ? 10.183 4.259 4.154 1.00 91.25 83 ILE A N 1
ATOM 633 C CA . ILE A 1 83 ? 11.280 5.099 3.639 1.00 91.25 83 ILE A CA 1
ATOM 634 C C . ILE A 1 83 ? 12.654 4.438 3.863 1.00 91.25 83 ILE A C 1
ATOM 636 O O . ILE A 1 83 ? 13.382 4.274 2.881 1.00 91.25 83 ILE A O 1
ATOM 640 N N . PRO A 1 84 ? 13.023 3.978 5.079 1.00 89.69 84 PRO A N 1
ATOM 641 C CA . PRO A 1 84 ? 14.325 3.345 5.314 1.00 89.69 84 PRO A CA 1
ATOM 642 C C . PRO A 1 84 ? 14.515 2.060 4.500 1.00 89.69 84 PRO A C 1
ATOM 644 O O . PRO A 1 84 ? 15.586 1.827 3.940 1.00 89.69 84 PRO A O 1
ATOM 647 N N . MET A 1 85 ? 13.454 1.256 4.378 1.00 89.62 85 MET A N 1
ATOM 648 C CA . MET A 1 85 ? 13.441 0.051 3.544 1.00 89.62 85 MET A CA 1
ATOM 649 C C . MET A 1 85 ? 13.697 0.392 2.070 1.00 89.62 85 MET A C 1
ATOM 651 O O . MET A 1 85 ? 14.501 -0.260 1.408 1.00 89.62 85 MET A O 1
ATOM 655 N N . THR A 1 86 ? 13.038 1.432 1.560 1.00 87.94 86 THR A N 1
ATOM 656 C CA . THR A 1 86 ? 13.179 1.872 0.166 1.00 87.94 86 THR A CA 1
ATOM 657 C C . THR A 1 86 ? 14.592 2.379 -0.111 1.00 87.94 86 THR A C 1
ATOM 659 O O . THR A 1 86 ? 15.184 2.011 -1.123 1.00 87.94 86 THR A O 1
ATOM 662 N N . ILE A 1 87 ? 15.171 3.160 0.807 1.00 90.44 87 ILE A N 1
ATOM 663 C CA . ILE A 1 87 ? 16.560 3.629 0.705 1.00 90.44 87 ILE A CA 1
ATOM 664 C C . ILE A 1 87 ? 17.520 2.436 0.629 1.00 90.44 87 ILE A C 1
ATOM 666 O O . ILE A 1 87 ? 18.371 2.394 -0.258 1.00 90.44 87 ILE A O 1
ATOM 670 N N . TYR A 1 88 ? 17.351 1.439 1.503 1.00 89.00 88 TYR A N 1
ATOM 671 C CA . TYR A 1 88 ? 18.161 0.222 1.473 1.00 89.00 88 TYR A CA 1
ATOM 672 C C . TYR A 1 88 ? 18.056 -0.509 0.127 1.00 89.00 88 TYR A C 1
ATOM 674 O O . TYR A 1 88 ? 19.080 -0.841 -0.464 1.00 89.00 88 TYR A O 1
ATOM 682 N N . LEU A 1 89 ? 16.841 -0.702 -0.396 1.00 87.38 89 LEU A N 1
ATOM 683 C CA . LEU A 1 89 ? 16.613 -1.382 -1.677 1.00 87.38 89 LEU A CA 1
ATOM 684 C C . LEU A 1 89 ? 17.164 -0.616 -2.888 1.00 87.38 89 LEU A C 1
ATOM 686 O O . LEU A 1 89 ? 17.565 -1.229 -3.874 1.00 87.38 89 LEU A O 1
ATOM 690 N N . ILE A 1 90 ? 17.193 0.717 -2.840 1.00 86.75 90 ILE A N 1
ATOM 691 C CA . ILE A 1 90 ? 17.787 1.527 -3.912 1.00 86.75 90 ILE A CA 1
ATOM 692 C C . ILE A 1 90 ? 19.315 1.392 -3.909 1.00 86.75 90 ILE A C 1
ATOM 694 O O . ILE A 1 90 ? 19.920 1.306 -4.981 1.00 86.75 90 ILE A O 1
ATOM 698 N N . LEU A 1 91 ? 19.928 1.370 -2.720 1.00 85.25 91 LEU A N 1
ATOM 699 C CA . LEU A 1 91 ? 21.378 1.247 -2.549 1.00 85.25 91 LEU A CA 1
ATOM 700 C C . LEU A 1 91 ? 21.872 -0.171 -2.856 1.00 85.25 91 LEU A C 1
ATOM 702 O O . LEU A 1 91 ? 22.880 -0.347 -3.538 1.00 85.25 91 LEU A O 1
ATOM 706 N N . PHE A 1 92 ? 21.147 -1.187 -2.391 1.00 79.12 92 PHE A N 1
ATOM 707 C CA . PHE A 1 92 ? 21.436 -2.589 -2.658 1.00 79.12 92 PHE A CA 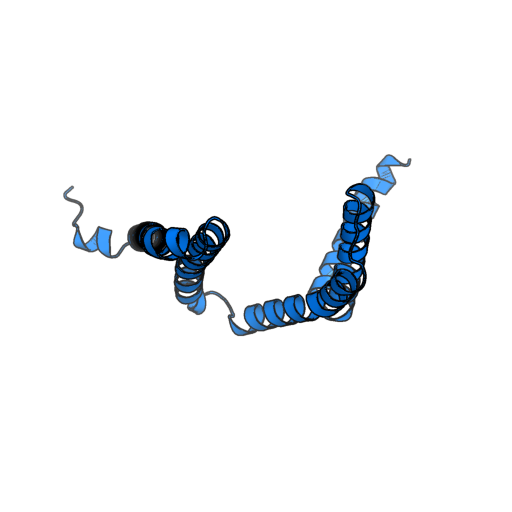1
ATOM 708 C C . PHE A 1 92 ? 20.589 -3.079 -3.833 1.00 79.12 92 PHE A C 1
ATOM 710 O O . PHE A 1 92 ? 19.458 -3.520 -3.655 1.00 79.12 92 PHE A O 1
ATOM 717 N N . LYS A 1 93 ? 21.157 -3.038 -5.045 1.00 77.12 93 LYS A N 1
ATOM 718 C CA . LYS A 1 93 ? 20.572 -3.655 -6.248 1.00 77.12 93 LYS A CA 1
ATOM 719 C C . LYS A 1 93 ? 21.132 -5.070 -6.444 1.00 77.12 93 LYS A C 1
ATOM 721 O O . LYS A 1 93 ? 22.201 -5.215 -7.040 1.00 77.12 93 LYS A O 1
ATOM 726 N N . PRO A 1 94 ? 20.465 -6.127 -5.949 1.00 75.44 94 PRO A N 1
ATOM 727 C CA . PRO A 1 94 ? 20.952 -7.489 -6.111 1.00 75.44 94 PRO A CA 1
ATOM 728 C C . PRO A 1 94 ? 20.875 -7.918 -7.581 1.00 75.44 94 PRO A C 1
ATOM 730 O O . PRO A 1 94 ? 19.836 -7.795 -8.224 1.00 75.44 94 PRO A O 1
ATOM 733 N N . THR A 1 95 ? 21.973 -8.456 -8.111 1.00 76.31 95 THR A N 1
ATOM 734 C CA . THR A 1 95 ? 22.077 -8.922 -9.506 1.00 76.31 95 THR A CA 1
ATOM 735 C C . THR A 1 95 ? 21.756 -10.409 -9.687 1.00 76.31 95 THR A C 1
ATOM 737 O O . THR A 1 95 ? 21.574 -10.861 -10.814 1.00 76.31 95 THR A O 1
ATOM 740 N N . ARG A 1 96 ? 21.674 -11.189 -8.599 1.00 82.94 96 ARG A N 1
ATOM 741 C CA . ARG A 1 96 ? 21.380 -12.636 -8.615 1.00 82.94 96 ARG A CA 1
ATOM 742 C C . ARG A 1 96 ? 20.136 -12.947 -7.788 1.00 82.94 96 ARG A C 1
ATOM 744 O O . ARG A 1 96 ? 19.964 -12.366 -6.723 1.00 82.94 96 ARG A O 1
ATOM 751 N N . ALA A 1 97 ? 19.349 -13.936 -8.214 1.00 78.62 97 ALA A N 1
ATOM 752 C CA . ALA A 1 97 ? 18.098 -14.325 -7.551 1.00 78.62 97 ALA A CA 1
ATOM 753 C C . ALA A 1 97 ? 18.267 -14.704 -6.063 1.00 78.62 97 ALA A C 1
ATOM 755 O O . ALA A 1 97 ? 17.434 -14.342 -5.235 1.00 78.62 97 ALA A O 1
ATOM 756 N N . THR A 1 98 ? 19.364 -15.378 -5.698 1.00 79.69 98 THR A N 1
ATOM 757 C CA . THR A 1 98 ? 19.674 -15.716 -4.295 1.00 79.69 98 THR A CA 1
ATOM 758 C C . THR A 1 98 ? 19.942 -14.475 -3.446 1.00 79.69 98 THR A C 1
ATOM 760 O O . THR A 1 98 ? 19.474 -14.384 -2.313 1.00 79.69 98 THR A O 1
ATOM 763 N N . LEU A 1 99 ? 20.641 -13.488 -4.012 1.00 82.19 99 LEU A N 1
ATOM 764 C CA . LEU A 1 99 ? 20.863 -12.198 -3.366 1.00 82.19 99 LEU A CA 1
ATOM 765 C C . LEU A 1 99 ? 19.553 -11.424 -3.246 1.00 82.19 99 LEU A C 1
ATOM 767 O O . LEU A 1 99 ? 19.315 -10.843 -2.200 1.00 82.19 99 LEU A O 1
ATOM 771 N N . THR A 1 100 ? 18.668 -11.480 -4.246 1.00 84.31 100 THR A N 1
ATOM 772 C CA . THR A 1 100 ? 17.345 -10.843 -4.179 1.00 84.31 100 THR A CA 1
ATOM 773 C C . THR A 1 100 ? 16.535 -11.344 -2.989 1.00 84.31 100 THR A C 1
ATOM 775 O O . THR A 1 100 ? 15.957 -10.541 -2.262 1.00 84.31 100 THR A O 1
ATOM 778 N N . LEU A 1 101 ? 16.534 -12.656 -2.750 1.00 85.31 101 LEU A N 1
ATOM 779 C CA . LEU A 1 101 ? 15.798 -13.268 -1.643 1.00 85.31 101 LEU A CA 1
ATOM 780 C C . LEU A 1 101 ? 16.347 -12.813 -0.280 1.00 85.31 101 LEU A C 1
ATOM 782 O O . LEU A 1 101 ? 15.579 -12.430 0.603 1.00 85.31 101 LEU A O 1
ATOM 786 N N . LEU A 1 102 ? 17.676 -12.755 -0.143 1.00 86.56 102 LEU A N 1
ATOM 787 C CA . LEU A 1 102 ? 18.337 -12.220 1.049 1.00 86.56 102 LEU A CA 1
ATOM 788 C C . LEU A 1 102 ? 18.036 -10.725 1.243 1.00 86.56 102 LEU A C 1
ATOM 790 O O . LEU A 1 102 ? 17.698 -10.301 2.345 1.00 86.56 102 LEU A O 1
ATOM 794 N N . THR A 1 103 ? 18.117 -9.925 0.178 1.00 87.44 103 THR A N 1
ATOM 795 C CA . THR A 1 103 ? 17.835 -8.485 0.222 1.00 87.44 103 THR A CA 1
ATOM 796 C C . THR A 1 103 ? 16.388 -8.219 0.634 1.00 87.44 103 THR A C 1
ATOM 798 O O . THR A 1 103 ? 16.154 -7.325 1.440 1.00 87.44 103 THR A O 1
ATOM 801 N N . ILE A 1 104 ? 15.421 -9.014 0.160 1.00 88.31 104 ILE A N 1
ATOM 802 C CA . ILE A 1 104 ? 14.017 -8.917 0.590 1.00 88.31 104 ILE A CA 1
ATOM 803 C C . ILE A 1 104 ? 13.885 -9.227 2.086 1.00 88.31 104 ILE A C 1
ATOM 805 O O . ILE A 1 104 ? 13.213 -8.481 2.796 1.00 88.31 104 ILE A O 1
ATOM 809 N N . ALA A 1 105 ? 14.543 -10.280 2.581 1.00 88.19 105 ALA A N 1
ATOM 810 C CA . ALA A 1 105 ? 14.502 -10.634 4.000 1.00 88.19 105 ALA A CA 1
ATOM 811 C C . ALA A 1 105 ? 15.070 -9.511 4.886 1.00 88.19 105 ALA A C 1
ATOM 813 O O . ALA A 1 105 ? 14.447 -9.114 5.870 1.00 88.19 105 ALA A O 1
ATOM 814 N N . VAL A 1 106 ? 16.214 -8.939 4.502 1.00 89.88 106 VAL A N 1
ATOM 815 C CA . VAL A 1 106 ? 16.826 -7.809 5.219 1.00 89.88 106 VAL A CA 1
ATOM 816 C C . VAL A 1 106 ? 15.946 -6.558 5.138 1.00 89.88 106 VAL A C 1
ATOM 818 O O . VAL A 1 106 ? 15.728 -5.894 6.148 1.00 89.88 106 VAL A O 1
ATOM 821 N N . ALA A 1 107 ? 15.380 -6.258 3.969 1.00 88.81 107 ALA A N 1
ATOM 822 C CA . ALA A 1 107 ? 14.473 -5.130 3.780 1.00 88.81 107 ALA A CA 1
ATOM 823 C C . ALA A 1 107 ? 13.211 -5.256 4.653 1.00 88.81 107 ALA A C 1
ATOM 825 O O . ALA A 1 107 ? 12.789 -4.276 5.266 1.00 88.81 107 ALA A O 1
ATOM 826 N N . ALA A 1 108 ? 12.654 -6.464 4.777 1.00 88.38 108 ALA A N 1
ATOM 827 C CA . ALA A 1 108 ? 11.535 -6.738 5.672 1.00 88.38 108 ALA A CA 1
ATOM 828 C C . ALA A 1 108 ? 11.913 -6.489 7.141 1.00 88.38 108 ALA A C 1
ATOM 830 O O . ALA A 1 108 ? 11.158 -5.842 7.865 1.00 88.38 108 ALA A O 1
ATOM 831 N N . ILE A 1 109 ? 13.099 -6.927 7.577 1.00 90.56 109 ILE A N 1
ATOM 832 C CA . ILE A 1 109 ? 13.604 -6.652 8.932 1.00 90.56 109 ILE A CA 1
ATOM 833 C C . ILE A 1 109 ? 13.716 -5.139 9.170 1.00 90.56 109 ILE A C 1
ATOM 835 O O . ILE A 1 109 ? 13.221 -4.640 10.180 1.00 90.56 109 ILE A O 1
ATOM 839 N N . ILE A 1 110 ? 14.300 -4.394 8.226 1.00 90.75 110 ILE A N 1
ATOM 840 C CA . ILE A 1 110 ? 14.424 -2.930 8.307 1.00 90.75 110 ILE A CA 1
ATOM 841 C C . ILE A 1 110 ? 13.046 -2.269 8.417 1.00 90.75 110 ILE A C 1
ATOM 843 O O . ILE A 1 110 ? 12.863 -1.365 9.237 1.00 90.75 110 ILE A O 1
ATOM 847 N N . TYR A 1 111 ? 12.068 -2.729 7.633 1.00 90.06 111 TYR A N 1
ATOM 848 C CA . TYR A 1 111 ? 10.695 -2.238 7.699 1.00 90.06 111 TYR A CA 1
ATOM 849 C C . TYR A 1 111 ? 10.072 -2.466 9.079 1.00 90.06 111 TYR A C 1
ATOM 851 O O . TYR A 1 111 ? 9.584 -1.517 9.690 1.00 90.06 111 TYR A O 1
ATOM 859 N N . PHE A 1 112 ? 10.136 -3.690 9.611 1.00 86.50 112 PHE A N 1
ATOM 860 C CA . PHE A 1 112 ? 9.553 -4.002 10.917 1.00 86.50 112 PHE A CA 1
ATOM 861 C C . PHE A 1 112 ? 10.232 -3.246 12.062 1.00 86.50 112 PHE A C 1
ATOM 863 O O . PHE A 1 112 ? 9.543 -2.787 12.972 1.00 86.50 112 PHE A O 1
ATOM 870 N N . ILE A 1 113 ? 11.554 -3.054 12.007 1.00 88.75 113 ILE A N 1
ATOM 871 C CA . ILE A 1 113 ? 12.283 -2.220 12.974 1.00 88.75 113 ILE A CA 1
ATOM 872 C C . ILE A 1 113 ? 11.811 -0.765 12.890 1.00 88.75 113 ILE A C 1
ATOM 874 O O . ILE A 1 113 ? 11.490 -0.158 13.911 1.00 88.75 113 ILE A O 1
ATOM 878 N N . SER A 1 114 ? 11.724 -0.212 11.679 1.00 89.25 114 SER A N 1
ATOM 879 C CA . SER A 1 114 ? 11.272 1.167 11.460 1.00 89.25 114 SER A CA 1
ATOM 880 C C . SER A 1 114 ? 9.842 1.367 11.965 1.00 89.25 114 SER A C 1
ATOM 882 O O . SER A 1 114 ? 9.560 2.325 12.685 1.00 89.25 114 SER A O 1
ATOM 884 N N . LEU A 1 115 ? 8.955 0.415 11.670 1.00 87.69 115 LEU A N 1
ATOM 885 C CA . LEU A 1 115 ? 7.574 0.423 12.135 1.00 87.69 115 LEU A CA 1
ATOM 886 C C . LEU A 1 115 ? 7.486 0.316 13.667 1.00 87.69 115 LEU A C 1
ATOM 888 O O . LEU A 1 115 ? 6.720 1.050 14.283 1.00 87.69 115 LEU A O 1
ATOM 892 N N . TYR A 1 116 ? 8.306 -0.533 14.295 1.00 85.19 116 TYR A N 1
ATOM 893 C CA . TYR A 1 116 ? 8.379 -0.671 15.755 1.00 85.19 116 TYR A CA 1
ATOM 894 C C . TYR A 1 116 ? 8.839 0.623 16.451 1.00 85.19 116 TYR A C 1
ATOM 896 O O . TYR A 1 116 ? 8.382 0.952 17.548 1.00 85.19 116 TYR A O 1
ATOM 904 N N . ILE A 1 117 ? 9.749 1.381 15.837 1.00 85.62 117 ILE A N 1
ATOM 905 C CA . ILE A 1 117 ? 10.218 2.656 16.397 1.00 85.62 117 ILE A CA 1
ATOM 906 C C . ILE A 1 117 ? 9.112 3.717 16.319 1.00 85.62 117 ILE A C 1
ATOM 908 O O . ILE A 1 117 ? 8.877 4.431 17.298 1.00 85.62 117 ILE A O 1
ATOM 912 N N . ILE A 1 118 ? 8.429 3.792 15.176 1.00 84.38 118 ILE A N 1
ATOM 913 C CA . ILE A 1 118 ? 7.510 4.880 14.824 1.00 84.38 118 ILE A CA 1
ATOM 914 C C . ILE A 1 118 ? 6.110 4.688 15.424 1.00 84.38 118 ILE A C 1
ATOM 916 O O . ILE A 1 118 ? 5.524 5.654 15.917 1.00 84.38 118 ILE A O 1
ATOM 920 N N . ASP A 1 119 ? 5.567 3.468 15.409 1.00 82.69 119 ASP A N 1
ATOM 921 C CA . ASP A 1 119 ? 4.180 3.208 15.799 1.00 82.69 119 ASP A CA 1
ATOM 922 C C . ASP A 1 119 ? 4.056 2.430 17.122 1.00 82.69 119 ASP A C 1
ATOM 924 O O . ASP A 1 119 ? 4.540 1.311 17.298 1.00 82.69 119 ASP A O 1
ATOM 928 N N . VAL A 1 120 ? 3.343 3.031 18.078 1.00 78.38 120 VAL A N 1
ATOM 929 C CA . VAL A 1 120 ? 3.075 2.453 19.401 1.00 78.38 120 VAL A CA 1
ATOM 930 C C . VAL A 1 120 ? 2.123 1.257 19.317 1.00 78.38 120 VAL A C 1
ATOM 932 O O . VAL A 1 120 ? 2.246 0.331 20.125 1.00 78.38 120 VAL A O 1
ATOM 935 N N . GLU A 1 121 ? 1.174 1.259 18.376 1.00 77.44 121 GLU A N 1
ATOM 936 C CA . GLU A 1 121 ? 0.250 0.136 18.187 1.00 77.44 121 GLU A CA 1
ATOM 937 C C . GLU A 1 121 ? 0.987 -1.069 17.599 1.00 77.44 121 GLU A C 1
ATOM 939 O O . GLU A 1 121 ? 0.885 -2.165 18.159 1.00 77.44 121 GLU A O 1
ATOM 944 N N . ALA A 1 122 ? 1.844 -0.855 16.595 1.00 74.44 122 ALA A N 1
ATOM 945 C CA . ALA A 1 122 ? 2.760 -1.874 16.090 1.00 74.44 122 ALA A CA 1
ATOM 946 C C . ALA A 1 122 ? 3.640 -2.488 17.194 1.00 74.44 122 ALA A C 1
ATOM 948 O O . ALA A 1 122 ? 3.763 -3.712 17.263 1.00 74.44 122 ALA A O 1
ATOM 949 N N . ARG A 1 123 ? 4.184 -1.687 18.128 1.00 80.38 123 ARG A N 1
ATOM 950 C CA . ARG A 1 123 ? 4.945 -2.222 19.280 1.00 80.38 123 ARG A CA 1
ATOM 951 C C . ARG A 1 123 ? 4.133 -3.187 20.134 1.00 80.38 123 ARG A C 1
ATOM 953 O O . ARG A 1 123 ? 4.649 -4.224 20.550 1.00 80.38 123 ARG A O 1
ATOM 960 N N . LYS A 1 124 ? 2.871 -2.848 20.417 1.00 81.69 124 LYS A N 1
ATOM 961 C CA . LYS A 1 124 ? 1.971 -3.723 21.186 1.00 81.69 124 LYS A CA 1
ATOM 962 C C . LYS A 1 124 ? 1.688 -5.016 20.428 1.00 81.69 124 LYS A C 1
ATOM 964 O O . LYS A 1 124 ? 1.667 -6.078 21.040 1.00 81.69 124 LYS A O 1
ATOM 969 N N . LEU A 1 125 ? 1.487 -4.925 19.116 1.00 80.19 125 LEU A N 1
ATOM 970 C CA . LEU A 1 125 ? 1.189 -6.067 18.255 1.00 80.19 125 LEU A CA 1
ATOM 971 C C . LEU A 1 125 ? 2.384 -7.026 18.156 1.00 80.19 125 LEU A C 1
ATOM 973 O O . LEU A 1 125 ? 2.218 -8.225 18.351 1.00 80.19 125 LEU A O 1
ATOM 977 N N . ILE A 1 126 ? 3.592 -6.488 17.970 1.00 80.69 126 ILE A N 1
ATOM 978 C CA . ILE A 1 126 ? 4.842 -7.260 17.939 1.00 80.69 126 ILE A CA 1
ATOM 979 C C . ILE A 1 126 ? 5.101 -7.933 19.290 1.00 80.69 126 ILE A C 1
ATOM 981 O O . ILE A 1 126 ? 5.420 -9.117 19.322 1.00 80.69 126 ILE A O 1
ATOM 985 N N . ARG A 1 127 ? 4.909 -7.229 20.415 1.00 81.88 127 ARG A N 1
ATOM 986 C CA . ARG A 1 127 ? 5.037 -7.845 21.748 1.00 81.88 127 ARG A CA 1
ATOM 987 C C . ARG A 1 127 ? 4.061 -8.999 21.943 1.00 81.88 127 ARG A C 1
ATOM 989 O O . ARG A 1 127 ? 4.487 -10.064 22.366 1.00 81.88 127 ARG A O 1
ATOM 996 N N . LYS A 1 128 ? 2.789 -8.818 21.573 1.00 84.44 128 LYS A N 1
ATOM 997 C CA . LYS A 1 128 ? 1.786 -9.892 21.635 1.00 84.44 128 LYS A CA 1
ATOM 998 C C . LYS A 1 128 ? 2.151 -11.077 20.747 1.00 84.44 128 LYS A C 1
ATOM 1000 O O . LYS A 1 128 ? 1.969 -12.213 21.158 1.00 84.44 128 LYS A O 1
ATOM 1005 N N . PHE A 1 129 ? 2.678 -10.823 19.552 1.00 82.00 129 PHE A N 1
ATOM 1006 C CA . PHE A 1 129 ? 3.139 -11.884 18.663 1.00 82.00 129 PHE A CA 1
ATOM 1007 C C . PHE A 1 129 ? 4.313 -12.659 19.273 1.00 82.00 129 PHE A C 1
ATOM 1009 O O . PHE A 1 129 ? 4.285 -13.882 19.282 1.00 82.00 129 PHE A O 1
ATOM 1016 N N . ILE A 1 130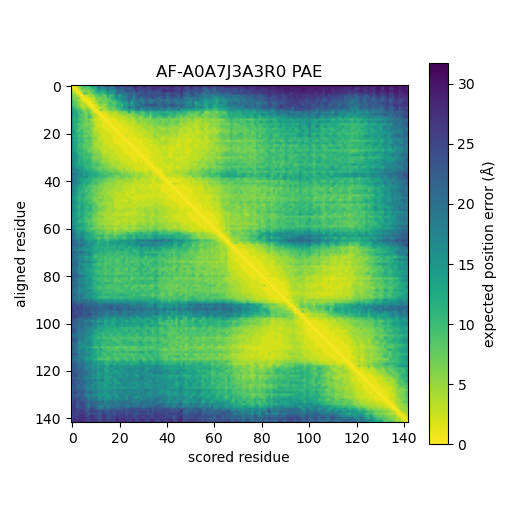 ? 5.309 -11.971 19.840 1.00 82.81 130 ILE A N 1
ATOM 1017 C CA . ILE A 1 130 ? 6.443 -12.610 20.526 1.00 82.81 130 ILE A CA 1
ATOM 1018 C C . ILE A 1 130 ? 5.970 -13.402 21.748 1.00 82.81 130 ILE A C 1
ATOM 1020 O O . ILE A 1 130 ? 6.435 -14.516 21.958 1.00 82.81 130 ILE A O 1
ATOM 1024 N N . GLU A 1 131 ? 5.039 -12.863 22.536 1.00 85.75 131 GLU A N 1
ATOM 1025 C CA . GLU A 1 131 ? 4.436 -13.574 23.669 1.00 85.75 131 GLU A CA 1
ATOM 1026 C C . GLU A 1 131 ? 3.694 -14.838 23.217 1.00 85.75 131 GLU A C 1
ATOM 1028 O O . GLU A 1 131 ? 3.866 -15.889 23.828 1.00 85.75 131 GLU A O 1
ATOM 1033 N N . GLU A 1 132 ? 2.911 -14.768 22.140 1.00 83.00 132 GLU A N 1
ATOM 1034 C CA . GLU A 1 132 ? 2.167 -15.908 21.591 1.00 83.00 132 GLU A CA 1
ATOM 1035 C C . GLU A 1 132 ? 3.104 -16.971 20.997 1.00 83.00 132 GLU A C 1
ATOM 1037 O O . GLU A 1 132 ? 2.935 -18.163 21.245 1.00 83.00 132 GLU A O 1
ATOM 1042 N N . VAL A 1 133 ? 4.127 -16.548 20.249 1.00 83.50 133 VAL A N 1
ATOM 1043 C CA . VAL A 1 133 ? 5.168 -17.433 19.709 1.00 83.50 133 VAL A CA 1
ATOM 1044 C C . VAL A 1 133 ? 5.931 -18.088 20.855 1.00 83.50 133 VAL A C 1
ATOM 1046 O O . VAL A 1 133 ? 6.057 -19.305 20.872 1.00 83.50 133 VAL A O 1
ATOM 1049 N N . SER A 1 134 ? 6.364 -17.317 21.851 1.00 80.81 134 SER A N 1
ATOM 1050 C CA . SER A 1 134 ? 7.035 -17.841 23.042 1.00 80.81 134 SER A CA 1
ATOM 1051 C C . SER A 1 134 ? 6.159 -18.872 23.756 1.00 80.81 134 SER A C 1
ATOM 1053 O O . SER A 1 134 ? 6.606 -19.988 23.991 1.00 80.81 134 SER A O 1
ATOM 1055 N N . ARG A 1 135 ? 4.875 -18.567 23.990 1.00 82.12 135 ARG A N 1
ATOM 1056 C CA . ARG A 1 135 ? 3.921 -19.497 24.617 1.00 82.12 135 ARG A CA 1
ATOM 1057 C C . ARG A 1 135 ? 3.668 -20.771 23.817 1.00 82.12 135 ARG A C 1
ATOM 1059 O O . ARG A 1 135 ? 3.389 -21.791 24.429 1.00 82.12 135 ARG A O 1
ATOM 1066 N N . ARG A 1 136 ? 3.710 -20.723 22.483 1.00 77.69 136 ARG A N 1
ATOM 1067 C CA . ARG A 1 136 ? 3.480 -21.899 21.625 1.00 77.69 136 ARG A CA 1
ATOM 1068 C C . ARG A 1 136 ? 4.738 -22.725 21.387 1.00 77.69 136 ARG A C 1
ATOM 1070 O O . ARG A 1 136 ? 4.624 -23.933 21.228 1.00 77.69 136 ARG A O 1
ATOM 1077 N N . PHE A 1 137 ? 5.913 -22.100 21.355 1.00 74.81 137 PHE A N 1
ATOM 1078 C CA . PHE A 1 137 ? 7.182 -22.794 21.132 1.00 74.81 137 PHE A CA 1
ATOM 1079 C C . PHE A 1 137 ? 7.824 -23.315 22.424 1.00 74.81 137 PHE A C 1
ATOM 1081 O O . PHE A 1 137 ? 8.472 -24.352 22.365 1.00 74.81 137 PHE A O 1
ATOM 1088 N N . LEU A 1 138 ? 7.609 -22.669 23.580 1.00 66.38 138 LEU A N 1
ATOM 1089 C CA . LEU A 1 138 ? 8.057 -23.174 24.889 1.00 66.38 138 LEU A CA 1
ATOM 1090 C C . LEU A 1 138 ? 7.614 -24.623 25.176 1.00 66.38 138 LEU A C 1
ATOM 1092 O O . LEU A 1 138 ? 8.482 -25.430 25.476 1.00 66.38 138 LEU A O 1
ATOM 1096 N N . PRO A 1 139 ? 6.330 -25.000 25.020 1.00 68.50 139 PRO A N 1
ATOM 1097 C CA . PRO A 1 139 ? 5.879 -26.372 25.272 1.00 68.50 139 PRO A CA 1
ATOM 1098 C C . PRO A 1 139 ? 6.225 -27.366 24.149 1.00 68.50 139 PRO A C 1
ATOM 1100 O O . PRO A 1 139 ? 5.894 -28.537 24.258 1.00 68.50 139 PRO A O 1
ATOM 1103 N N . LEU A 1 140 ? 6.824 -26.909 23.045 1.00 59.19 140 LEU A N 1
ATOM 1104 C CA . LEU A 1 140 ? 7.327 -27.762 21.957 1.00 59.19 140 LEU A CA 1
ATOM 1105 C C . LEU A 1 140 ? 8.825 -28.079 22.111 1.00 59.19 140 LEU A C 1
ATOM 1107 O O . LEU A 1 140 ? 9.356 -28.877 21.340 1.00 59.19 140 LEU A O 1
ATOM 1111 N N . LEU A 1 141 ? 9.502 -27.412 23.052 1.00 56.94 141 LEU A N 1
ATOM 1112 C CA . LEU A 1 141 ? 10.923 -27.578 23.368 1.00 56.94 141 LEU A CA 1
ATOM 1113 C C . LEU A 1 141 ? 11.171 -28.342 24.685 1.00 56.94 141 LEU A C 1
ATOM 1115 O O . LEU A 1 141 ? 12.325 -28.670 24.957 1.00 56.94 141 LEU A O 1
ATOM 1119 N N . GLU A 1 142 ? 10.118 -28.601 25.469 1.00 49.25 142 GLU A N 1
ATOM 1120 C CA . GLU A 1 142 ? 10.076 -29.550 26.601 1.00 49.25 142 GLU A CA 1
ATOM 1121 C C . GLU A 1 142 ? 9.657 -30.945 26.119 1.00 49.25 142 GLU A C 1
ATOM 1123 O O . GLU A 1 142 ? 10.255 -31.931 26.605 1.00 49.25 142 GLU A O 1
#

Mean predicted aligned error: 10.52 Å